Protein AF-A0A183G377-F1 (afdb_monomer)

pLDDT: mean 87.53, std 16.72, range [32.22, 97.88]

Sequence (102 aa):
RYDLGLEIDAQNYANQCPTNENGSPVSSRPTQGENVKIIYSNSIPFYYAVDSAVQSWWDQIAINGINAEMLFTDFLQTKPLAPIKFTQMAALLQGIMHMDAS

InterPro domains:
  IPR014044 CAP domain [PF00188] (2-89)
  IPR035940 CAP superfamily [G3DSA:3.40.33.10] (1-91)
  IPR035940 CAP superfamily [SSF55797] (2-89)

Structure (mmCIF, N/CA/C/O backbone):
data_AF-A0A183G377-F1
#
_entry.id   AF-A0A183G377-F1
#
loop_
_atom_site.group_PDB
_atom_site.id
_atom_site.type_symbol
_atom_site.label_atom_id
_atom_site.label_alt_id
_atom_site.label_comp_id
_atom_site.label_asym_id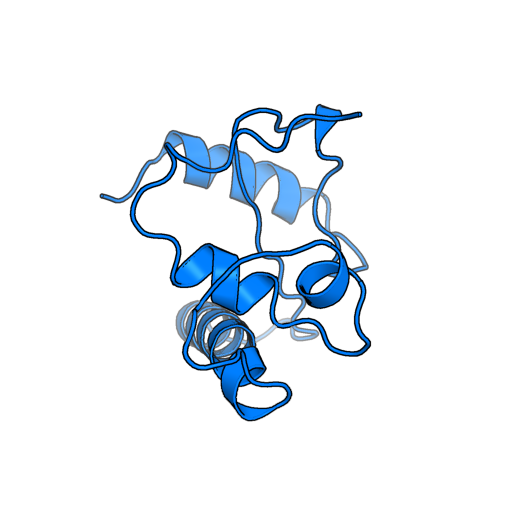
_atom_site.label_entity_id
_atom_site.label_seq_id
_atom_site.pdbx_PDB_ins_code
_atom_site.Cartn_x
_atom_site.Cartn_y
_atom_site.Cartn_z
_atom_site.occupancy
_atom_site.B_iso_or_equiv
_atom_site.auth_seq_id
_atom_site.auth_comp_id
_atom_site.auth_asym_id
_atom_site.auth_atom_id
_atom_site.pdbx_PDB_model_num
ATOM 1 N N . ARG A 1 1 ? -13.740 10.540 -8.803 1.00 87.69 1 ARG A N 1
ATOM 2 C CA . ARG A 1 1 ? -13.095 11.227 -9.951 1.00 87.69 1 ARG A CA 1
ATOM 3 C C . ARG A 1 1 ? -11.600 10.973 -9.841 1.00 87.69 1 ARG A C 1
ATOM 5 O O . ARG A 1 1 ? -11.130 10.887 -8.718 1.00 87.69 1 ARG A O 1
ATOM 12 N N . TYR A 1 2 ? -10.896 10.826 -10.959 1.00 91.38 2 TYR A N 1
ATOM 13 C CA . TYR A 1 2 ? -9.437 10.735 -10.946 1.00 91.38 2 TYR A CA 1
ATOM 14 C C . TYR A 1 2 ? -8.806 12.104 -10.637 1.00 91.38 2 TYR A C 1
ATOM 16 O O . TYR A 1 2 ? -9.278 13.114 -11.168 1.00 91.38 2 TYR A O 1
ATOM 24 N N . ASP A 1 3 ? -7.783 12.131 -9.785 1.00 95.25 3 ASP A N 1
ATOM 25 C CA . ASP A 1 3 ? -7.102 13.346 -9.331 1.00 95.25 3 ASP A CA 1
ATOM 26 C C . ASP A 1 3 ? -5.614 13.284 -9.704 1.00 95.25 3 ASP A C 1
ATOM 28 O O . ASP A 1 3 ? -4.899 12.380 -9.275 1.00 95.25 3 ASP A O 1
ATOM 32 N N . LEU A 1 4 ? -5.159 14.243 -10.517 1.00 96.81 4 LEU A N 1
ATOM 33 C CA . LEU A 1 4 ? -3.775 14.304 -11.002 1.00 96.81 4 LEU A CA 1
ATOM 34 C C . LEU A 1 4 ? -2.775 14.674 -9.897 1.00 96.81 4 LEU A C 1
ATOM 36 O O . LEU A 1 4 ? -1.607 14.314 -9.992 1.00 96.81 4 LEU A O 1
ATOM 40 N N . GLY A 1 5 ? -3.209 15.391 -8.856 1.00 96.38 5 GLY A N 1
ATOM 41 C CA . GLY A 1 5 ? -2.366 15.680 -7.698 1.00 96.38 5 GLY A CA 1
ATOM 42 C C . GLY A 1 5 ? -2.041 14.400 -6.933 1.00 96.38 5 GLY A C 1
ATOM 43 O O . GLY A 1 5 ? -0.873 14.122 -6.678 1.00 96.38 5 GLY A O 1
ATOM 44 N N . LEU A 1 6 ? -3.058 13.565 -6.681 1.00 95.31 6 LEU A N 1
ATOM 45 C CA . LEU A 1 6 ? -2.862 12.248 -6.059 1.00 95.31 6 LEU A CA 1
ATOM 46 C C . LEU A 1 6 ? -2.006 11.312 -6.927 1.00 95.31 6 LEU A C 1
ATOM 48 O O . LEU A 1 6 ? -1.230 10.526 -6.388 1.00 95.31 6 LEU A O 1
ATOM 52 N N . GLU A 1 7 ? -2.118 11.392 -8.258 1.00 96.12 7 GLU A N 1
ATOM 53 C CA . GLU A 1 7 ? -1.237 10.652 -9.175 1.00 96.12 7 GLU A CA 1
ATOM 54 C C . GLU A 1 7 ? 0.228 11.068 -9.006 1.00 96.12 7 GLU A C 1
ATOM 56 O O . GLU A 1 7 ? 1.098 10.208 -8.868 1.00 96.12 7 GLU A O 1
ATOM 61 N N . ILE A 1 8 ? 0.502 12.376 -8.991 1.00 97.62 8 ILE A N 1
ATOM 62 C CA . ILE A 1 8 ? 1.858 12.908 -8.821 1.00 97.62 8 ILE A CA 1
ATOM 63 C C . ILE A 1 8 ? 2.446 12.456 -7.482 1.00 97.62 8 ILE A C 1
ATOM 65 O O . ILE A 1 8 ? 3.583 11.983 -7.448 1.00 97.62 8 ILE A O 1
ATOM 69 N N . ASP A 1 9 ? 1.681 12.547 -6.395 1.00 95.94 9 ASP A N 1
ATOM 70 C CA . ASP A 1 9 ? 2.131 12.120 -5.067 1.00 95.94 9 ASP A CA 1
ATOM 71 C C . ASP A 1 9 ? 2.429 10.610 -5.032 1.00 95.94 9 ASP A C 1
ATOM 73 O O . 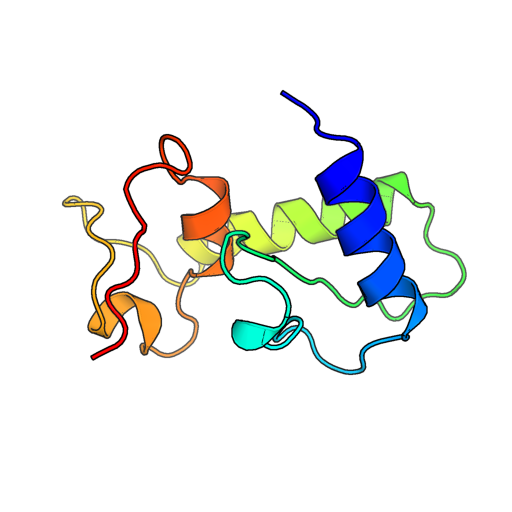ASP A 1 9 ? 3.496 10.194 -4.566 1.00 95.94 9 ASP A O 1
ATOM 77 N N . ALA A 1 10 ? 1.551 9.788 -5.618 1.00 95.88 10 ALA A N 1
ATOM 78 C CA . ALA A 1 10 ? 1.758 8.345 -5.730 1.00 95.88 10 ALA A CA 1
ATOM 79 C C . ALA A 1 10 ? 2.998 7.996 -6.572 1.00 95.88 10 ALA A C 1
ATOM 81 O O . ALA A 1 10 ? 3.793 7.137 -6.182 1.00 95.88 10 ALA A O 1
ATOM 82 N N . GLN A 1 11 ? 3.211 8.682 -7.701 1.00 97.44 11 GLN A N 1
ATOM 83 C CA . GLN A 1 11 ? 4.391 8.486 -8.544 1.00 97.44 11 GLN A CA 1
ATOM 84 C C . GLN A 1 11 ? 5.676 8.928 -7.828 1.00 97.44 11 GLN A C 1
ATOM 86 O O . GLN A 1 11 ? 6.698 8.248 -7.929 1.00 97.44 11 GLN A O 1
ATOM 91 N N . ASN A 1 12 ? 5.635 10.025 -7.065 1.00 97.12 12 ASN A N 1
ATOM 92 C CA . ASN A 1 12 ? 6.766 10.500 -6.265 1.00 97.12 12 ASN A CA 1
ATOM 93 C C . ASN A 1 12 ? 7.181 9.486 -5.193 1.00 97.12 12 ASN A C 1
ATOM 95 O O . ASN A 1 12 ? 8.377 9.290 -4.970 1.00 97.12 12 ASN A O 1
ATOM 99 N N . TYR A 1 13 ? 6.221 8.820 -4.546 1.00 96.56 13 TYR A N 1
ATOM 100 C CA . TYR A 1 13 ? 6.522 7.723 -3.629 1.00 96.56 13 TYR A CA 1
ATOM 101 C C . TYR A 1 13 ? 7.062 6.492 -4.373 1.00 96.56 13 TYR A C 1
ATOM 103 O O . TYR A 1 13 ? 8.095 5.946 -3.987 1.00 96.56 13 TYR A O 1
ATOM 111 N N . ALA A 1 14 ? 6.435 6.091 -5.485 1.00 95.81 14 ALA A N 1
ATOM 112 C CA . ALA A 1 14 ? 6.872 4.939 -6.278 1.00 95.81 14 ALA A CA 1
ATOM 113 C C . ALA A 1 14 ? 8.312 5.088 -6.809 1.00 95.81 14 ALA A C 1
ATOM 115 O O . ALA A 1 14 ? 9.077 4.124 -6.791 1.00 95.81 14 ALA A O 1
ATOM 116 N N . ASN A 1 15 ? 8.714 6.303 -7.201 1.00 97.25 15 ASN A N 1
ATOM 117 C CA . ASN A 1 15 ? 10.070 6.625 -7.662 1.00 97.25 15 ASN A CA 1
ATOM 118 C C . ASN A 1 15 ? 11.160 6.406 -6.600 1.00 97.25 15 ASN A C 1
ATOM 120 O O . ASN A 1 15 ? 12.332 6.285 -6.948 1.00 97.25 15 ASN A O 1
ATOM 124 N N . GLN A 1 16 ? 10.799 6.347 -5.314 1.00 96.56 16 GLN A N 1
ATOM 125 C CA . GLN A 1 16 ? 11.740 6.039 -4.231 1.00 96.56 16 GLN A CA 1
ATOM 126 C C . GLN A 1 16 ? 12.056 4.540 -4.140 1.00 96.56 16 GLN A C 1
ATOM 128 O O . GLN A 1 16 ? 12.914 4.153 -3.349 1.00 96.56 16 GLN A O 1
ATOM 133 N N . CYS A 1 17 ? 11.387 3.702 -4.942 1.00 94.50 17 CYS A N 1
ATOM 134 C CA . CYS A 1 17 ? 11.541 2.250 -4.954 1.00 94.50 17 CYS A CA 1
ATOM 135 C C . CYS A 1 17 ? 11.366 1.636 -3.550 1.00 94.50 17 CYS A C 1
ATOM 137 O O . CYS A 1 17 ? 12.307 1.037 -3.018 1.00 94.50 17 CYS A O 1
ATOM 139 N N . PRO A 1 18 ? 10.181 1.786 -2.921 1.00 95.19 18 PRO A N 1
ATOM 140 C CA . PRO A 1 18 ? 9.938 1.250 -1.587 1.00 95.19 18 PRO A CA 1
ATOM 141 C C . PRO A 1 18 ? 10.145 -0.268 -1.559 1.00 95.19 18 PRO A C 1
ATOM 143 O O . PRO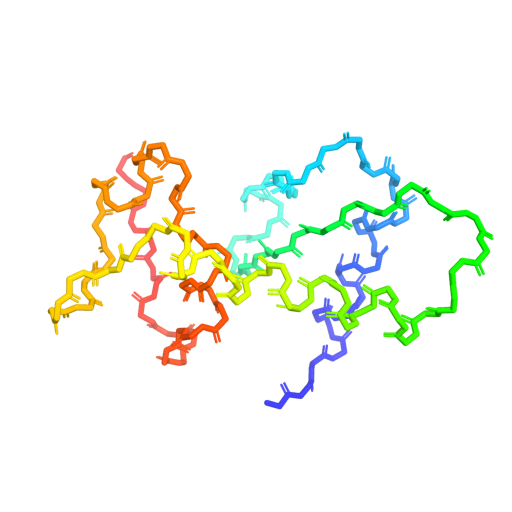 A 1 18 ? 9.836 -0.982 -2.512 1.00 95.19 18 PRO A O 1
ATOM 146 N N . THR A 1 19 ? 10.655 -0.773 -0.438 1.00 95.06 19 THR A N 1
ATOM 147 C CA . THR A 1 19 ? 10.970 -2.200 -0.250 1.00 95.06 19 THR A CA 1
ATOM 148 C C . THR A 1 19 ? 9.918 -2.952 0.564 1.00 95.06 19 THR A C 1
ATOM 150 O O . THR A 1 19 ? 10.046 -4.156 0.776 1.00 95.06 19 THR A O 1
ATOM 153 N N . ASN A 1 20 ? 8.873 -2.260 1.021 1.00 94.38 20 ASN A N 1
ATOM 154 C CA . ASN A 1 20 ? 7.732 -2.834 1.725 1.00 94.38 20 ASN A CA 1
ATOM 155 C C . ASN A 1 20 ? 6.426 -2.146 1.298 1.00 94.38 20 ASN A C 1
ATOM 157 O O . ASN A 1 20 ? 6.437 -1.057 0.729 1.00 94.38 20 ASN A O 1
ATOM 161 N N . GLU A 1 21 ? 5.295 -2.784 1.588 1.00 95.50 21 GLU A N 1
ATOM 162 C CA . GLU A 1 21 ? 3.972 -2.291 1.195 1.00 95.50 21 GLU A CA 1
ATOM 163 C C . GLU A 1 21 ? 3.246 -1.489 2.295 1.00 95.50 21 GLU A C 1
ATOM 165 O O . GLU A 1 21 ? 2.013 -1.411 2.265 1.00 95.50 21 GLU A O 1
ATOM 170 N N . ASN A 1 22 ? 3.970 -0.925 3.271 1.00 91.50 22 ASN A N 1
ATOM 171 C CA . ASN A 1 22 ? 3.364 -0.184 4.389 1.00 91.50 22 ASN A CA 1
ATOM 172 C C . ASN A 1 22 ? 2.964 1.253 4.022 1.00 91.50 22 ASN A C 1
ATOM 174 O O . ASN A 1 22 ? 2.252 1.896 4.792 1.00 91.50 22 ASN A O 1
ATOM 178 N N . GLY A 1 23 ? 3.413 1.755 2.870 1.00 92.00 23 GLY A N 1
ATOM 179 C CA . GLY A 1 23 ? 3.188 3.141 2.478 1.00 92.00 23 GLY A CA 1
ATOM 180 C C . GLY A 1 23 ? 4.227 4.119 3.015 1.00 92.00 23 GLY A C 1
ATOM 181 O O . GLY A 1 23 ? 5.133 3.776 3.780 1.00 92.00 23 GLY A O 1
ATOM 182 N N . SER A 1 24 ? 4.110 5.358 2.560 1.00 94.56 24 SER A N 1
ATOM 183 C CA . SER A 1 24 ? 4.785 6.525 3.103 1.00 94.56 24 SER A CA 1
ATOM 184 C C . SER A 1 24 ? 4.272 6.847 4.517 1.00 94.56 24 SER A C 1
ATOM 186 O O . SER A 1 24 ? 3.137 6.490 4.864 1.00 94.56 24 SER A O 1
ATOM 188 N N . PRO A 1 25 ? 5.085 7.514 5.363 1.00 93.25 25 PRO A N 1
ATOM 189 C CA . PRO A 1 25 ? 4.643 7.977 6.676 1.00 93.25 25 PRO A CA 1
ATOM 190 C C . PRO A 1 25 ? 3.391 8.859 6.582 1.00 93.25 25 PRO A C 1
ATOM 192 O O . PRO A 1 25 ? 3.315 9.748 5.740 1.00 93.25 25 PRO A O 1
ATOM 195 N N . VAL A 1 26 ? 2.427 8.691 7.491 1.00 90.81 26 VAL A N 1
ATOM 196 C CA . VAL A 1 26 ? 1.199 9.520 7.504 1.00 90.81 26 VAL A CA 1
ATOM 197 C C . VAL A 1 26 ? 1.524 11.016 7.608 1.00 90.81 26 VAL A C 1
ATOM 199 O O . VAL A 1 26 ? 0.860 11.841 6.987 1.00 90.81 26 VAL A O 1
ATOM 202 N N . SER A 1 27 ? 2.601 11.375 8.314 1.00 93.19 27 SER A N 1
ATOM 203 C CA . SER A 1 27 ? 3.068 12.759 8.436 1.00 93.19 27 SER A CA 1
ATOM 204 C C . SER A 1 27 ? 3.486 13.404 7.109 1.00 93.19 27 SER A C 1
ATOM 206 O O . SER A 1 27 ? 3.450 14.628 7.015 1.00 93.19 27 SER A O 1
ATOM 208 N N . SER A 1 28 ? 3.849 12.626 6.079 1.00 91.88 28 SER A N 1
ATOM 209 C CA . SER A 1 28 ? 4.127 13.156 4.736 1.00 91.88 28 SER A CA 1
ATOM 210 C C . SER A 1 28 ? 2.886 13.261 3.848 1.00 91.88 28 SER A C 1
ATOM 212 O O . SER A 1 28 ? 2.977 13.821 2.762 1.00 91.88 28 SER A O 1
ATOM 214 N N . ARG A 1 29 ? 1.735 12.738 4.291 1.00 9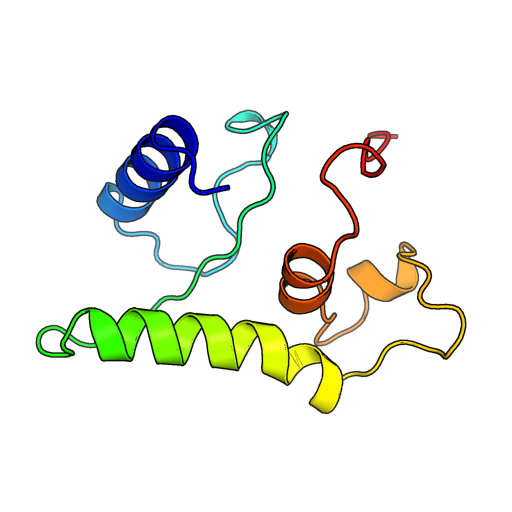1.00 29 ARG A N 1
ATOM 215 C CA . ARG A 1 29 ? 0.473 12.713 3.533 1.00 91.00 29 ARG A CA 1
ATOM 216 C C . ARG A 1 29 ? -0.761 12.846 4.446 1.00 91.00 29 ARG A C 1
ATOM 218 O O . ARG A 1 29 ? -1.635 11.980 4.446 1.00 91.00 29 ARG A O 1
ATOM 225 N N . PRO A 1 30 ? -0.869 13.934 5.230 1.00 88.75 30 PRO A N 1
ATOM 226 C CA . PRO A 1 30 ? -1.846 14.049 6.320 1.00 88.75 30 PRO A CA 1
ATOM 227 C C . PRO A 1 30 ? -3.315 14.015 5.872 1.00 88.75 30 PRO A C 1
ATOM 229 O O . PRO A 1 30 ? -4.203 13.815 6.693 1.00 88.75 30 PRO A O 1
ATOM 232 N N . THR A 1 31 ? -3.587 14.221 4.583 1.00 87.62 31 THR A N 1
ATOM 233 C CA . THR A 1 31 ? -4.939 14.272 4.012 1.00 87.62 31 THR A CA 1
ATOM 234 C C . THR A 1 31 ? -5.229 13.124 3.043 1.00 87.62 31 THR A C 1
ATOM 236 O O . THR A 1 31 ? -6.271 13.134 2.390 1.00 87.62 31 THR A O 1
ATOM 239 N N . GLN A 1 32 ? -4.325 12.144 2.918 1.00 90.19 32 GLN A N 1
ATOM 240 C CA . GLN A 1 32 ? -4.408 11.106 1.890 1.00 90.19 32 GLN A CA 1
ATOM 241 C C . GLN A 1 32 ? -4.239 9.697 2.475 1.00 90.19 32 GLN A C 1
ATOM 243 O O . GLN A 1 32 ? -3.265 9.377 3.166 1.00 90.19 32 GLN A O 1
ATOM 248 N N . GLY A 1 33 ? -5.183 8.821 2.130 1.00 92.12 33 GLY A N 1
ATOM 249 C CA . GLY A 1 33 ? -5.002 7.375 2.250 1.00 92.12 33 GLY A CA 1
ATOM 250 C C . GLY A 1 33 ? -4.055 6.852 1.170 1.00 92.12 33 GLY A C 1
ATOM 251 O O . GLY A 1 33 ? -3.884 7.483 0.129 1.00 92.12 33 GLY A O 1
ATOM 252 N N . GLU A 1 34 ? -3.450 5.690 1.398 1.00 94.62 34 GLU A N 1
ATOM 253 C CA . GLU A 1 34 ? -2.478 5.114 0.469 1.00 94.62 34 GLU A CA 1
ATOM 254 C C . GLU A 1 34 ? -2.520 3.587 0.535 1.00 94.62 34 GLU A C 1
ATOM 256 O O . GLU A 1 34 ? -2.434 2.997 1.612 1.00 94.62 34 GLU A O 1
ATOM 261 N N . ASN A 1 35 ? -2.623 2.953 -0.632 1.00 96.56 35 ASN A N 1
ATOM 262 C CA . ASN A 1 35 ? -2.440 1.519 -0.795 1.00 96.56 35 ASN A CA 1
ATOM 263 C C . ASN A 1 35 ? -1.212 1.284 -1.678 1.00 96.56 35 ASN A C 1
ATOM 265 O O . ASN A 1 35 ? -1.123 1.821 -2.779 1.00 96.56 35 ASN A O 1
ATOM 269 N N . VAL A 1 36 ? -0.287 0.443 -1.216 1.00 96.94 36 VAL A N 1
ATOM 270 C CA . VAL A 1 36 ? 0.928 0.082 -1.963 1.00 96.94 36 VAL A CA 1
ATOM 271 C C . VAL A 1 36 ? 0.875 -1.384 -2.365 1.00 96.94 36 VAL A C 1
ATOM 273 O O . VAL A 1 36 ? 0.421 -2.229 -1.591 1.00 96.94 36 VAL A O 1
ATOM 276 N N . LYS A 1 37 ? 1.359 -1.698 -3.565 1.00 96.62 37 LYS A N 1
ATOM 277 C CA . LYS A 1 37 ? 1.649 -3.063 -4.003 1.00 96.62 37 LYS A CA 1
ATOM 278 C C . LYS A 1 37 ? 3.057 -3.101 -4.579 1.00 96.62 37 LYS A C 1
ATOM 280 O O . LYS A 1 37 ? 3.378 -2.287 -5.438 1.00 96.62 37 LYS A O 1
ATOM 285 N N . ILE A 1 38 ? 3.868 -4.060 -4.139 1.00 96.19 38 ILE A N 1
ATOM 286 C CA . ILE A 1 38 ? 5.161 -4.353 -4.759 1.00 96.19 38 ILE A CA 1
ATOM 287 C C . ILE A 1 38 ? 5.009 -5.633 -5.576 1.00 96.19 38 ILE A C 1
ATOM 289 O O . ILE A 1 38 ? 4.562 -6.667 -5.075 1.00 96.19 38 ILE A O 1
ATOM 293 N N . ILE A 1 39 ? 5.383 -5.553 -6.850 1.00 94.75 39 ILE A N 1
ATOM 294 C CA . ILE A 1 39 ? 5.423 -6.690 -7.766 1.00 94.75 39 ILE A CA 1
ATOM 295 C C . ILE A 1 39 ? 6.874 -6.866 -8.194 1.00 94.75 39 ILE A C 1
ATOM 297 O O . ILE A 1 39 ? 7.451 -5.994 -8.839 1.00 94.75 39 ILE A O 1
ATOM 301 N N . TYR A 1 40 ? 7.468 -8.002 -7.838 1.00 92.19 40 TYR A N 1
ATOM 302 C CA . TYR A 1 40 ? 8.844 -8.328 -8.201 1.00 92.19 40 TYR A CA 1
ATOM 303 C C . TYR A 1 40 ? 8.908 -8.820 -9.650 1.00 92.19 40 TYR A C 1
ATOM 305 O O . TYR A 1 40 ? 8.984 -10.017 -9.919 1.00 92.19 40 TYR A O 1
ATOM 313 N N . SER A 1 41 ? 8.827 -7.885 -10.594 1.00 91.25 41 SER A N 1
ATOM 314 C CA . SER A 1 41 ? 8.960 -8.148 -12.025 1.00 91.25 41 SER A CA 1
ATOM 315 C C . SER A 1 41 ? 9.457 -6.909 -12.759 1.00 91.25 41 SER A C 1
ATOM 317 O O . SER A 1 41 ? 8.973 -5.808 -12.519 1.00 91.25 41 SER A O 1
ATOM 319 N N . ASN A 1 42 ? 10.370 -7.110 -13.708 1.00 88.62 42 ASN A N 1
ATOM 320 C CA . ASN A 1 42 ? 10.875 -6.051 -14.588 1.00 88.62 42 ASN A CA 1
ATOM 321 C C . ASN A 1 42 ? 10.211 -6.066 -15.976 1.00 88.62 42 ASN A C 1
ATOM 323 O O . ASN A 1 42 ? 10.606 -5.301 -16.851 1.00 88.62 42 ASN A O 1
ATOM 327 N N . SER A 1 43 ? 9.252 -6.965 -16.214 1.00 94.81 43 SER A N 1
ATOM 328 C CA . SER A 1 43 ? 8.656 -7.196 -17.539 1.00 94.81 43 SER A CA 1
ATOM 329 C C . SER A 1 43 ? 7.130 -7.255 -17.537 1.00 94.81 43 SER A C 1
ATOM 331 O O . SER A 1 43 ? 6.527 -7.474 -18.587 1.00 94.81 43 SER A O 1
ATOM 333 N N . ILE A 1 44 ? 6.488 -7.068 -16.380 1.00 94.94 44 ILE A N 1
ATOM 334 C CA . ILE A 1 44 ? 5.030 -7.049 -16.296 1.00 94.94 44 ILE A CA 1
ATOM 335 C C . ILE A 1 44 ? 4.474 -5.803 -17.011 1.00 94.94 44 ILE A C 1
ATOM 337 O O . ILE A 1 44 ? 4.900 -4.686 -16.715 1.00 94.94 44 ILE A O 1
ATOM 341 N N . PRO A 1 45 ? 3.515 -5.951 -17.943 1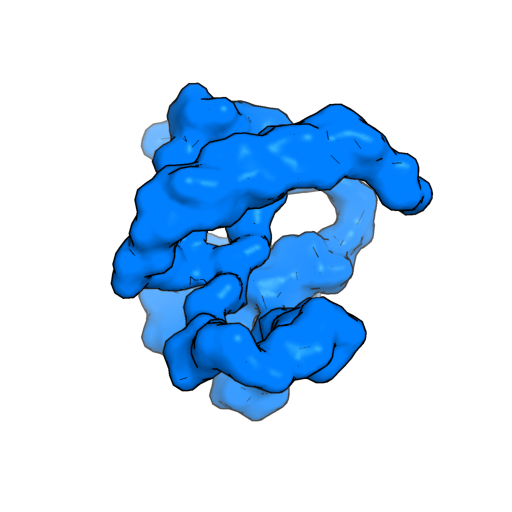.00 96.38 45 PRO A N 1
ATOM 342 C CA . PRO A 1 45 ? 2.820 -4.800 -18.508 1.00 96.38 45 PRO A CA 1
ATOM 343 C C . PRO A 1 45 ? 2.067 -4.025 -17.421 1.00 96.38 45 PRO A C 1
ATOM 345 O O . PRO A 1 45 ? 1.424 -4.630 -16.562 1.00 96.38 45 PRO A O 1
ATOM 348 N N . PHE A 1 46 ? 2.083 -2.691 -17.490 1.00 93.25 46 PHE A N 1
ATOM 349 C CA . PHE A 1 46 ? 1.508 -1.831 -16.447 1.00 93.25 46 PHE A CA 1
ATOM 350 C C . PHE A 1 46 ? 0.045 -2.144 -16.122 1.00 93.25 46 PHE A C 1
ATOM 352 O O . PHE A 1 46 ? -0.330 -2.150 -14.955 1.00 93.25 46 PHE A O 1
ATOM 359 N N . TYR A 1 47 ? -0.765 -2.475 -17.132 1.00 96.12 47 TYR A N 1
ATOM 360 C CA . TYR A 1 47 ? -2.161 -2.864 -16.924 1.00 96.12 47 TYR A CA 1
ATOM 361 C C . TYR A 1 47 ? -2.299 -4.069 -15.981 1.00 96.12 47 TYR A C 1
ATOM 363 O O . TYR A 1 47 ? -3.067 -4.010 -15.028 1.00 96.12 47 TYR A O 1
ATOM 371 N N . TYR A 1 48 ? -1.506 -5.126 -16.188 1.00 97.25 48 TYR A N 1
ATOM 372 C CA . TYR A 1 48 ? -1.538 -6.308 -15.321 1.00 97.25 48 TYR A CA 1
ATOM 373 C C . TYR A 1 48 ? -0.989 -6.021 -13.922 1.00 97.25 48 TYR A C 1
ATOM 375 O O . TYR A 1 48 ? -1.442 -6.625 -12.953 1.00 97.25 48 TYR A O 1
ATOM 383 N N . ALA A 1 49 ? -0.035 -5.095 -13.794 1.00 96.25 49 ALA A N 1
ATOM 384 C CA . ALA A 1 49 ? 0.455 -4.667 -12.488 1.00 96.25 49 ALA A CA 1
ATOM 385 C C . ALA A 1 49 ? -0.638 -3.946 -11.682 1.00 96.25 49 ALA A C 1
ATOM 387 O O . ALA A 1 49 ? -0.833 -4.245 -10.504 1.00 96.25 49 ALA A O 1
ATOM 388 N N . VAL A 1 50 ? -1.381 -3.042 -12.328 1.00 96.00 50 VAL A N 1
ATOM 389 C CA . VAL A 1 50 ? -2.509 -2.328 -11.710 1.00 96.00 50 VAL A CA 1
ATOM 390 C C . VAL A 1 50 ? -3.639 -3.293 -11.357 1.00 96.00 50 VAL A C 1
ATOM 392 O O . VAL A 1 50 ? -4.127 -3.257 -10.230 1.00 96.00 50 VAL A O 1
ATOM 395 N N . ASP A 1 51 ? -4.018 -4.181 -12.277 1.00 97.50 51 ASP A N 1
ATOM 396 C CA . ASP A 1 51 ? -5.064 -5.185 -12.054 1.00 97.50 51 ASP A CA 1
ATOM 397 C C . ASP A 1 51 ? -4.722 -6.100 -10.867 1.00 97.50 51 ASP A C 1
ATOM 399 O O . ASP A 1 51 ? -5.504 -6.233 -9.925 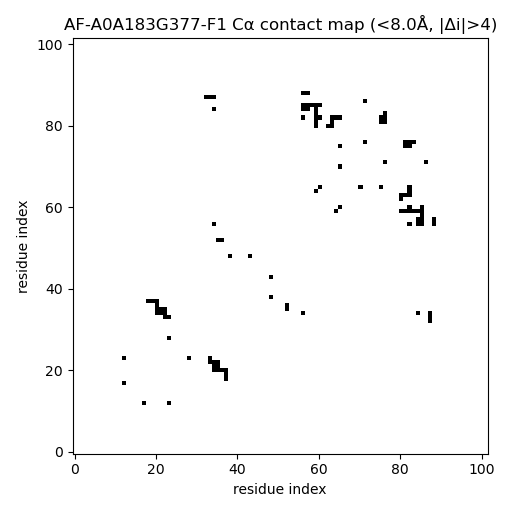1.00 97.50 51 ASP A O 1
ATOM 403 N N . SER A 1 52 ? -3.491 -6.621 -10.827 1.00 96.94 52 SER A N 1
ATOM 404 C CA . SER A 1 52 ? -3.004 -7.447 -9.718 1.00 96.94 52 SER A CA 1
ATOM 405 C C . SER A 1 52 ? -3.002 -6.701 -8.379 1.00 96.94 52 SER A C 1
ATOM 407 O O . SER A 1 52 ? -3.382 -7.271 -7.352 1.00 96.94 52 SER A O 1
ATOM 409 N N . ALA A 1 53 ? -2.606 -5.424 -8.369 1.00 97.25 53 ALA A N 1
ATOM 410 C CA . ALA A 1 53 ? -2.627 -4.600 -7.166 1.00 97.25 53 ALA A CA 1
ATOM 411 C C . ALA A 1 53 ? -4.058 -4.421 -6.644 1.00 97.25 53 ALA A C 1
ATOM 413 O O . ALA A 1 53 ? -4.332 -4.752 -5.488 1.00 97.25 53 ALA A O 1
ATOM 414 N N . VAL A 1 54 ? -4.974 -3.978 -7.509 1.00 97.50 54 VAL A N 1
ATOM 415 C CA . VAL A 1 54 ? -6.384 -3.751 -7.171 1.00 97.50 54 VAL A CA 1
ATOM 416 C C . VAL A 1 54 ? -7.045 -5.035 -6.678 1.00 97.50 54 VAL A C 1
ATOM 418 O O . VAL A 1 54 ? -7.671 -5.014 -5.617 1.00 97.50 54 VAL A O 1
ATOM 421 N N . GLN A 1 55 ? -6.858 -6.154 -7.384 1.00 97.88 55 GLN A N 1
ATOM 422 C CA . GLN A 1 55 ? -7.400 -7.451 -6.980 1.00 97.88 55 GLN A CA 1
ATOM 423 C C . GLN A 1 55 ? -6.894 -7.846 -5.588 1.00 97.88 55 GLN A C 1
ATOM 425 O O . GLN A 1 55 ? -7.691 -8.172 -4.714 1.00 97.88 55 GLN A O 1
ATOM 430 N N . SER A 1 56 ? -5.588 -7.711 -5.332 1.00 97.31 56 SER A N 1
ATOM 431 C CA . SER A 1 56 ? -5.009 -8.070 -4.031 1.00 97.31 56 SER A CA 1
ATOM 432 C C . SER A 1 56 ? -5.550 -7.238 -2.864 1.00 97.31 56 SER A C 1
ATOM 434 O O . SER A 1 56 ? -5.621 -7.724 -1.735 1.00 97.31 56 SER A O 1
ATOM 436 N N . TRP A 1 57 ? -5.924 -5.979 -3.112 1.00 97.19 57 TRP A N 1
ATOM 437 C CA . TRP A 1 57 ? -6.516 -5.122 -2.089 1.00 97.19 57 TRP A CA 1
ATOM 438 C C . TRP A 1 57 ? -7.963 -5.513 -1.820 1.00 97.19 57 TRP A C 1
ATOM 440 O O . TRP A 1 57 ? -8.351 -5.580 -0.657 1.00 97.19 57 TRP A O 1
ATOM 450 N N . TRP A 1 58 ? -8.738 -5.822 -2.864 1.00 96.44 58 TRP A N 1
ATOM 451 C CA . TRP A 1 58 ? -10.110 -6.305 -2.714 1.00 96.44 58 TRP A CA 1
ATOM 452 C C . TRP A 1 58 ? -10.178 -7.682 -2.050 1.00 96.44 58 TRP A C 1
ATOM 454 O O . TRP A 1 58 ? -11.007 -7.873 -1.164 1.00 96.44 58 TRP A O 1
ATOM 464 N N . ASP A 1 59 ? -9.275 -8.606 -2.385 1.00 96.88 59 ASP A N 1
ATOM 465 C CA . ASP A 1 59 ? -9.254 -9.977 -1.853 1.00 96.88 59 ASP A CA 1
ATOM 466 C C . ASP A 1 59 ? -9.095 -10.051 -0.329 1.00 96.88 59 ASP A C 1
ATOM 468 O O . ASP A 1 59 ? -9.462 -11.056 0.286 1.00 96.88 59 ASP A O 1
ATOM 472 N N . GLN A 1 60 ? -8.608 -8.987 0.320 1.00 95.62 60 GLN A N 1
ATOM 473 C CA . GLN A 1 60 ? -8.474 -8.963 1.776 1.00 95.62 60 GLN A CA 1
ATOM 474 C C . GLN A 1 60 ? -9.800 -9.232 2.500 1.00 95.62 60 GLN A C 1
ATOM 476 O O . GLN A 1 60 ? -9.786 -9.867 3.553 1.00 95.62 60 GLN A O 1
ATOM 481 N N . ILE A 1 61 ? -10.941 -8.808 1.938 1.00 93.25 61 ILE A N 1
ATOM 482 C CA . ILE A 1 61 ? -12.253 -9.075 2.548 1.00 93.25 61 ILE A CA 1
ATOM 483 C C . ILE A 1 61 ? -12.606 -10.563 2.539 1.00 93.25 61 ILE A C 1
ATOM 485 O O . ILE A 1 61 ? -13.226 -11.053 3.478 1.00 93.25 61 ILE A O 1
ATOM 489 N N . ALA A 1 62 ? -12.193 -11.290 1.500 1.00 94.19 62 ALA A N 1
ATOM 490 C CA . ALA A 1 62 ? -12.427 -12.723 1.394 1.00 94.19 62 ALA A CA 1
ATOM 491 C C 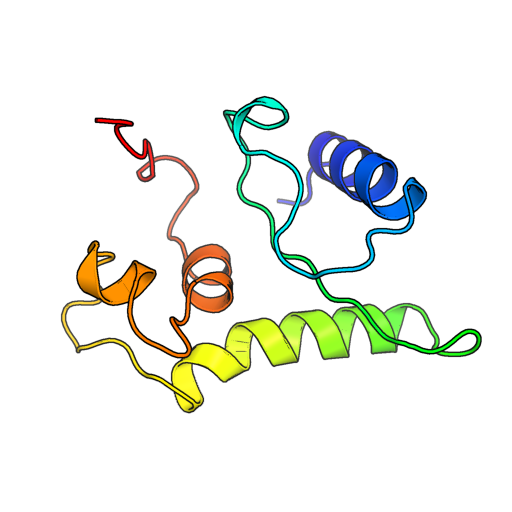. ALA A 1 62 ? -11.497 -13.509 2.330 1.00 94.19 62 ALA A C 1
ATOM 493 O O . ALA A 1 62 ? -11.885 -14.551 2.852 1.00 94.19 62 ALA A O 1
ATOM 494 N N . ILE A 1 63 ? -10.286 -12.994 2.570 1.00 93.94 63 ILE A N 1
ATOM 495 C CA . ILE A 1 63 ? -9.300 -13.601 3.474 1.00 93.94 63 ILE A CA 1
ATOM 496 C C . ILE A 1 63 ? -9.690 -13.389 4.939 1.00 93.94 63 ILE A C 1
ATOM 498 O O . ILE A 1 63 ? -9.637 -14.322 5.738 1.00 93.94 63 ILE A O 1
ATOM 502 N N . ASN A 1 64 ? -10.056 -12.161 5.311 1.00 92.44 64 ASN A N 1
ATOM 503 C CA . ASN A 1 64 ? -10.396 -11.815 6.683 1.00 92.44 64 ASN A CA 1
ATOM 504 C C . ASN A 1 64 ? -11.518 -10.773 6.718 1.00 92.44 64 ASN A C 1
ATOM 506 O O . ASN A 1 64 ? -11.278 -9.564 6.781 1.00 92.44 64 ASN A O 1
ATOM 510 N N . GLY A 1 65 ? -12.748 -11.285 6.702 1.00 87.06 65 GLY A N 1
ATOM 511 C CA . GLY A 1 65 ? -13.985 -10.520 6.576 1.00 87.06 65 GLY A CA 1
ATOM 512 C C . GLY A 1 65 ? -14.193 -9.397 7.595 1.00 87.06 65 GLY A C 1
ATOM 513 O O . GLY A 1 65 ? -13.495 -9.264 8.606 1.00 87.06 65 GLY A O 1
ATOM 514 N N . ILE A 1 66 ? -15.211 -8.589 7.322 1.00 87.94 66 ILE A N 1
ATOM 515 C CA . ILE A 1 66 ? -15.757 -7.572 8.224 1.00 87.94 66 ILE A CA 1
ATOM 516 C C . ILE A 1 66 ? -17.139 -8.063 8.664 1.00 87.94 66 ILE A C 1
ATOM 518 O O . ILE A 1 66 ? -17.809 -8.786 7.924 1.00 87.94 66 ILE A O 1
ATOM 522 N N . ASN A 1 67 ? -17.550 -7.734 9.888 1.00 86.06 67 ASN A N 1
ATOM 523 C CA . ASN A 1 67 ? -18.889 -8.079 10.355 1.00 86.06 67 ASN A CA 1
ATOM 524 C C . ASN A 1 67 ? -19.963 -7.298 9.567 1.00 86.06 67 ASN A C 1
ATOM 526 O O . ASN A 1 67 ? -19.673 -6.343 8.849 1.00 86.06 67 ASN A O 1
ATOM 530 N N . ALA A 1 68 ? -21.227 -7.686 9.732 1.00 86.81 68 ALA A N 1
ATOM 531 C CA . ALA A 1 68 ? -22.341 -7.052 9.024 1.00 86.81 68 ALA A CA 1
ATOM 532 C C . ALA A 1 68 ? -22.564 -5.570 9.395 1.00 86.81 68 ALA A C 1
ATOM 534 O O . ALA A 1 68 ? -23.284 -4.873 8.687 1.00 86.81 68 ALA A O 1
ATOM 535 N N . GLU A 1 69 ? -21.958 -5.083 10.482 1.00 86.31 69 GLU A N 1
ATOM 536 C CA . GLU A 1 69 ? -22.042 -3.678 10.901 1.00 86.31 69 GLU A CA 1
ATOM 537 C C . GLU A 1 69 ? -21.132 -2.770 10.064 1.00 86.31 69 GLU A C 1
ATOM 539 O O . GLU A 1 69 ? -21.354 -1.563 10.022 1.00 86.31 69 GLU A O 1
ATOM 544 N N . MET A 1 70 ? -20.124 -3.336 9.384 1.00 85.25 70 MET A N 1
ATOM 545 C CA . MET A 1 70 ? -19.197 -2.611 8.506 1.00 85.25 70 MET A CA 1
ATOM 546 C C . MET A 1 70 ? -18.457 -1.451 9.200 1.00 85.25 70 MET A C 1
ATOM 548 O O . MET A 1 70 ? -18.067 -0.478 8.555 1.00 85.25 70 MET A O 1
ATOM 552 N N . LEU A 1 71 ? -18.238 -1.558 10.516 1.00 86.56 71 LEU A N 1
ATOM 553 C CA . LEU A 1 71 ? -17.546 -0.542 11.306 1.00 86.56 71 LEU A CA 1
ATOM 554 C C . LEU A 1 71 ? -16.025 -0.711 11.232 1.00 86.56 71 LEU A C 1
ATOM 556 O O . LEU A 1 71 ? -15.487 -1.791 11.490 1.00 86.56 71 LEU A O 1
ATOM 560 N N . PHE A 1 72 ? -15.324 0.387 10.941 1.00 86.12 72 PHE A N 1
ATOM 561 C CA . PHE A 1 72 ? -13.872 0.453 11.072 1.00 86.12 72 PHE A CA 1
ATOM 562 C C . PHE A 1 72 ? -13.514 0.725 12.536 1.00 86.12 72 PHE A C 1
ATOM 564 O O . PHE A 1 72 ? -13.840 1.778 13.075 1.00 86.12 72 PHE A O 1
ATOM 571 N N . THR A 1 73 ? -12.891 -0.250 13.192 1.00 88.31 73 THR A N 1
ATOM 572 C CA . THR A 1 73 ? -12.530 -0.198 14.617 1.00 88.31 73 THR A CA 1
ATOM 573 C C . THR A 1 73 ? -11.044 -0.482 14.797 1.00 88.31 73 THR A C 1
ATOM 575 O O . THR A 1 73 ? -10.431 -1.123 13.940 1.00 88.31 73 THR A O 1
ATOM 578 N N . ASP A 1 74 ? -10.476 -0.105 15.944 1.00 89.12 74 ASP A N 1
ATOM 579 C CA . ASP A 1 74 ? -9.082 -0.431 16.283 1.00 89.12 74 ASP A CA 1
ATOM 580 C C . ASP A 1 74 ? -8.811 -1.935 16.204 1.00 89.12 74 ASP A C 1
ATOM 582 O O . ASP A 1 74 ? -7.770 -2.368 15.711 1.00 89.12 74 ASP A O 1
ATOM 586 N N . PHE A 1 75 ? -9.779 -2.758 16.620 1.00 88.19 75 PHE A N 1
ATOM 587 C CA . PHE A 1 75 ? -9.695 -4.208 16.473 1.00 88.19 75 PHE A CA 1
ATOM 588 C C . PHE A 1 75 ? -9.589 -4.624 15.000 1.00 88.19 75 PHE A C 1
ATOM 590 O O . PHE A 1 75 ? -8.754 -5.457 14.648 1.00 88.19 75 PHE A O 1
ATOM 597 N N . LEU A 1 76 ? -10.403 -4.032 14.120 1.00 87.38 76 LEU A N 1
ATOM 598 C CA . LEU A 1 76 ? -10.351 -4.321 12.688 1.00 87.38 76 LEU A CA 1
ATOM 599 C C . LEU A 1 76 ? -9.009 -3.910 12.071 1.00 87.38 76 LEU A C 1
ATOM 601 O O . LEU A 1 76 ? -8.504 -4.631 11.216 1.00 87.38 76 LEU A O 1
ATOM 605 N N . GLN A 1 77 ? -8.439 -2.784 12.504 1.00 89.00 77 GLN A N 1
ATOM 606 C CA . GLN A 1 77 ? -7.156 -2.277 12.017 1.00 89.00 77 GLN A CA 1
ATOM 607 C C . GLN A 1 77 ? -5.963 -3.103 12.518 1.00 89.00 77 GLN A C 1
ATOM 609 O O . GLN A 1 77 ? -4.984 -3.274 11.796 1.00 89.00 77 GLN A O 1
ATOM 614 N N . THR A 1 78 ? -6.021 -3.608 13.749 1.00 90.69 78 THR A N 1
ATOM 615 C CA . THR A 1 78 ? -4.876 -4.262 14.409 1.00 90.69 78 THR A CA 1
ATOM 616 C C . THR A 1 78 ? -4.897 -5.787 14.332 1.00 90.69 78 THR A C 1
ATOM 618 O O . THR A 1 78 ? -3.892 -6.426 14.654 1.00 90.69 78 THR A O 1
ATOM 621 N N . LYS A 1 79 ? -6.002 -6.404 13.889 1.00 90.06 79 LYS A N 1
ATOM 622 C CA . LYS A 1 79 ? -6.076 -7.865 13.751 1.00 90.06 79 LYS A CA 1
ATOM 623 C C . LYS A 1 79 ? -5.069 -8.397 12.711 1.00 90.06 79 LYS A C 1
ATOM 625 O O . LYS A 1 79 ? -4.784 -7.726 11.716 1.00 90.06 79 LYS A O 1
ATOM 630 N N . PRO A 1 80 ? -4.567 -9.637 12.871 1.00 93.38 80 PRO A N 1
ATOM 631 C CA . PRO A 1 80 ? -3.763 -10.289 11.841 1.00 93.38 80 PRO A CA 1
ATOM 632 C C . PRO A 1 80 ? -4.497 -10.312 10.498 1.00 93.38 80 PRO A C 1
ATOM 634 O O . PRO A 1 80 ? -5.679 -10.645 10.454 1.00 93.38 80 PRO A O 1
ATOM 637 N N . LEU A 1 81 ? -3.805 -9.978 9.404 1.00 91.94 81 LEU A N 1
ATOM 638 C CA . LEU A 1 81 ? -4.399 -9.879 8.062 1.00 91.94 81 LEU A CA 1
ATOM 639 C C . LEU A 1 81 ? -5.603 -8.918 8.012 1.00 91.94 81 LEU A C 1
ATOM 641 O O . LEU A 1 81 ? -6.613 -9.215 7.378 1.00 91.94 81 LEU A O 1
ATOM 645 N N . ALA A 1 82 ? -5.524 -7.790 8.722 1.00 93.00 82 ALA A N 1
ATOM 646 C CA . ALA A 1 82 ? -6.543 -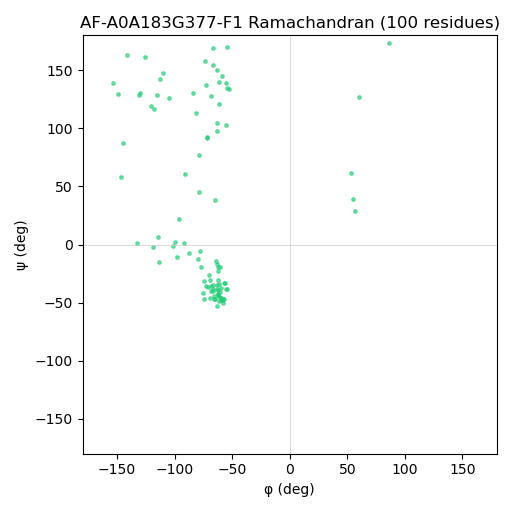6.749 8.687 1.00 93.00 82 ALA A CA 1
ATOM 647 C C . ALA A 1 82 ? -6.848 -6.300 7.241 1.00 93.00 82 ALA A C 1
ATOM 649 O O . ALA A 1 82 ? -5.913 -6.017 6.481 1.00 93.00 82 ALA A O 1
ATOM 650 N N . PRO A 1 83 ? -8.131 -6.176 6.849 1.00 93.81 83 PRO A N 1
ATOM 651 C CA . PRO A 1 83 ? -8.529 -5.788 5.499 1.00 93.81 83 PRO A CA 1
ATOM 652 C C . PRO A 1 83 ? -8.417 -4.271 5.259 1.00 93.81 83 PRO A C 1
ATOM 654 O O . PRO A 1 83 ? -9.326 -3.655 4.710 1.00 93.81 83 PRO A O 1
ATOM 657 N N . ILE A 1 84 ? -7.308 -3.649 5.680 1.00 92.88 84 ILE A N 1
ATOM 658 C CA . ILE A 1 84 ? -7.113 -2.187 5.664 1.00 92.88 84 ILE A CA 1
ATOM 659 C C . ILE A 1 84 ? -7.162 -1.636 4.233 1.00 92.88 84 ILE A C 1
ATOM 661 O O . ILE A 1 84 ? -7.808 -0.619 3.966 1.00 92.88 84 ILE A O 1
ATOM 665 N N . LYS A 1 85 ? -6.516 -2.330 3.289 1.00 94.88 85 LYS A N 1
ATOM 666 C CA . LYS A 1 85 ? -6.453 -1.893 1.890 1.00 94.88 85 LYS A CA 1
ATOM 667 C C . LYS A 1 85 ? -7.828 -1.998 1.240 1.00 94.88 85 LYS A C 1
ATOM 669 O O . LYS A 1 85 ? -8.231 -1.069 0.542 1.00 94.88 85 LYS A O 1
ATOM 674 N N . PHE A 1 86 ? -8.575 -3.064 1.542 1.00 94.44 86 PHE A N 1
ATOM 675 C CA . PHE A 1 86 ? -9.985 -3.188 1.165 1.00 94.44 86 PHE A CA 1
ATOM 676 C C . PHE A 1 86 ? -10.823 -2.036 1.736 1.00 94.44 86 PHE A C 1
ATOM 678 O O . PHE A 1 86 ? -11.540 -1.376 0.986 1.00 94.44 86 PHE A O 1
ATOM 685 N N . THR A 1 87 ? -10.719 -1.746 3.039 1.00 93.00 87 THR A N 1
ATOM 686 C CA . THR A 1 87 ? -11.535 -0.693 3.668 1.00 93.00 87 THR A CA 1
ATOM 687 C C . THR A 1 87 ? -11.265 0.681 3.064 1.00 93.00 87 THR A C 1
ATOM 689 O O . THR A 1 87 ? -12.197 1.461 2.897 1.00 93.00 87 THR A O 1
ATOM 692 N N . GLN A 1 88 ? -10.026 0.958 2.645 1.00 92.81 88 GLN A N 1
ATOM 693 C CA . GLN A 1 88 ? -9.683 2.198 1.951 1.00 92.81 88 GLN A CA 1
ATOM 694 C C . GLN A 1 88 ? -10.300 2.280 0.543 1.00 92.81 88 GLN A C 1
ATOM 696 O O . GLN A 1 88 ? -10.699 3.368 0.125 1.00 92.81 88 GLN A O 1
ATOM 701 N N . MET A 1 89 ? -10.400 1.152 -0.173 1.00 93.12 89 MET A N 1
ATOM 702 C CA . MET A 1 89 ? -11.040 1.065 -1.497 1.00 93.12 89 MET A CA 1
ATOM 703 C C . MET A 1 89 ? -12.566 1.205 -1.417 1.00 93.12 89 MET A C 1
ATOM 705 O O . MET A 1 89 ? -13.178 1.802 -2.300 1.00 93.12 89 MET A O 1
ATOM 709 N N . ALA A 1 90 ? -13.175 0.657 -0.363 1.00 90.69 90 ALA A N 1
ATOM 710 C CA . ALA A 1 90 ? -14.622 0.637 -0.153 1.00 90.69 90 ALA A CA 1
ATOM 711 C C . ALA A 1 90 ? -15.153 1.839 0.656 1.00 90.69 90 ALA A C 1
ATOM 713 O O . ALA A 1 90 ? -16.353 1.912 0.926 1.00 90.69 90 ALA A O 1
ATOM 714 N N . ALA A 1 91 ? -14.287 2.777 1.055 1.00 81.62 91 ALA A N 1
ATOM 715 C CA . ALA A 1 91 ? -14.677 3.932 1.854 1.00 81.62 91 ALA A CA 1
ATOM 716 C C . ALA A 1 91 ? -15.697 4.814 1.108 1.00 81.62 91 ALA A C 1
ATOM 718 O O . ALA A 1 91 ? -15.426 5.350 0.030 1.00 81.62 91 ALA A O 1
ATOM 719 N N . LEU A 1 92 ? -16.876 5.004 1.706 1.00 56.16 92 LEU A N 1
ATOM 720 C CA . LEU A 1 92 ? -17.900 5.924 1.215 1.00 56.16 92 LEU A CA 1
ATOM 721 C C . LEU A 1 92 ? -17.447 7.371 1.464 1.00 56.16 92 LEU A C 1
ATOM 723 O O . LEU A 1 92 ? -17.726 7.929 2.516 1.00 56.16 92 LEU A O 1
ATOM 727 N N . LEU A 1 93 ? -16.770 7.955 0.469 1.00 44.41 93 LEU A N 1
ATOM 728 C CA . LEU A 1 93 ? -16.279 9.341 0.406 1.00 44.41 93 LEU A CA 1
ATOM 729 C C . LEU A 1 93 ? -15.275 9.712 1.518 1.00 44.41 93 LEU A C 1
ATOM 731 O O . LEU A 1 93 ? -15.520 9.572 2.709 1.00 44.41 93 LEU A O 1
ATOM 735 N N . GLN A 1 94 ? -14.125 10.244 1.102 1.00 49.00 94 GLN A N 1
ATOM 736 C CA . GLN A 1 94 ? -12.961 10.633 1.916 1.00 49.00 94 GLN A CA 1
ATOM 737 C C . GLN A 1 94 ? -13.213 11.804 2.908 1.00 49.00 94 GLN A C 1
ATOM 739 O O . GLN A 1 94 ? -12.3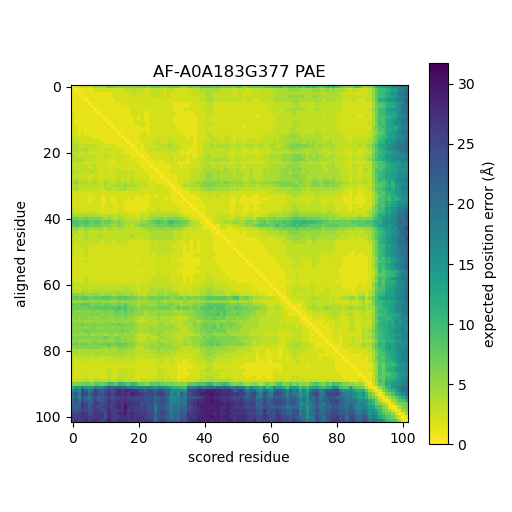56 12.660 3.084 1.00 49.00 94 GLN A O 1
ATOM 744 N N . GLY A 1 95 ? -14.384 11.874 3.547 1.00 39.66 95 GLY A N 1
ATOM 745 C CA . GLY A 1 95 ? -14.778 12.920 4.497 1.00 39.66 95 GLY A CA 1
ATOM 746 C C . GLY A 1 95 ? -15.093 12.442 5.919 1.00 39.66 95 GLY A C 1
ATOM 747 O O . GLY A 1 95 ? -15.407 13.281 6.753 1.00 39.66 95 GLY A O 1
ATOM 748 N N . ILE A 1 96 ? -15.035 11.136 6.215 1.00 39.75 96 ILE A N 1
ATOM 749 C CA . ILE A 1 96 ? -15.379 10.600 7.554 1.00 39.75 96 ILE A CA 1
ATOM 750 C C . ILE A 1 96 ? -14.170 9.994 8.291 1.00 39.75 96 ILE A C 1
ATOM 752 O O . ILE A 1 96 ? -14.203 9.861 9.507 1.00 39.75 96 ILE A O 1
ATOM 756 N N . MET A 1 97 ? -13.052 9.719 7.610 1.00 41.09 97 MET A N 1
ATOM 757 C CA . MET A 1 97 ? -11.810 9.301 8.279 1.00 41.09 97 MET A CA 1
ATOM 758 C C . MET A 1 97 ? -10.923 10.507 8.614 1.00 41.09 97 MET A C 1
ATOM 760 O O . MET A 1 97 ? -9.791 10.605 8.152 1.00 41.09 97 MET A O 1
ATOM 764 N N . HIS A 1 98 ? -11.419 11.441 9.428 1.00 37.31 98 HIS A N 1
ATOM 765 C CA . HIS A 1 98 ? -10.503 12.070 10.379 1.00 37.31 98 HIS A CA 1
ATOM 766 C C . HIS A 1 98 ? -10.223 10.999 11.430 1.00 37.31 98 HIS A C 1
ATOM 768 O O . HIS A 1 98 ? -11.007 10.780 12.346 1.00 37.31 98 HIS A O 1
ATOM 774 N N . MET A 1 99 ? -9.152 10.238 11.200 1.00 42.97 99 MET A N 1
ATOM 775 C CA . MET A 1 99 ? -8.520 9.458 12.251 1.00 42.97 99 MET A CA 1
ATOM 776 C C . MET A 1 99 ? -8.010 10.474 13.267 1.00 42.97 99 MET A C 1
ATOM 778 O O . MET A 1 99 ? -6.968 11.094 13.055 1.00 42.97 99 MET A O 1
ATOM 782 N N . ASP A 1 100 ? -8.793 10.687 14.321 1.00 32.41 100 ASP A N 1
ATOM 783 C CA . ASP A 1 100 ? -8.338 11.366 15.521 1.00 32.41 100 ASP A CA 1
ATOM 784 C C . ASP A 1 100 ? -7.103 10.614 16.022 1.00 32.41 100 ASP A C 1
ATOM 786 O O . ASP A 1 100 ? -7.181 9.515 16.572 1.00 32.41 100 ASP A O 1
ATOM 790 N N . ALA A 1 101 ? -5.936 11.199 15.761 1.00 32.22 101 ALA A N 1
ATOM 791 C CA . ALA A 1 101 ? -4.708 10.840 16.435 1.00 32.22 101 ALA A CA 1
ATOM 792 C C . ALA A 1 101 ? -4.907 11.174 17.918 1.00 32.22 101 ALA A C 1
ATOM 794 O O . ALA A 1 101 ? -4.929 12.347 18.295 1.00 32.22 101 ALA A O 1
ATOM 795 N N . SER A 1 102 ? -5.122 10.135 18.725 1.00 35.25 102 SER A N 1
ATOM 796 C CA . SER A 1 102 ? -4.978 10.201 20.183 1.00 35.25 102 SER A CA 1
ATOM 797 C C . SER A 1 102 ? -3.510 10.056 20.560 1.00 35.25 102 SER A C 1
ATOM 799 O O . SER A 1 102 ? -2.835 9.205 19.933 1.00 35.25 102 SER A O 1
#

Solvent-accessible surface area (backbone atoms only — not comparable to full-atom values): 6746 Å² total; per-residue (Å²): 132,93,55,71,67,61,49,51,54,51,50,59,53,55,74,67,61,71,92,67,57,81,55,76,61,58,87,82,37,82,90,57,89,80,80,52,72,85,72,100,62,96,76,70,56,67,69,60,54,51,50,53,40,53,49,59,29,53,47,25,44,79,75,35,65,76,65,96,81,70,72,90,42,72,67,52,65,69,39,88,72,39,29,56,53,24,51,66,73,68,53,84,61,100,79,73,81,75,74,78,84,123

Foldseek 3Di:
DDDVVVVVVVVVQVVVVDPDQPDDDCVVVVQDDDGDDDDPDPDDDPVVVVVVSVVVLLCLCVVPNDDPVLDDDPCLVPDVSRSVSNCNVVPPDSPPPPPPDD

Radius of gyration: 14.57 Å; Cα contacts (8 Å, |Δi|>4): 57; chains: 1; bounding box: 34×29×39 Å

Secondary structure (DSSP, 8-state):
---HHHHHHHHHHHTT--SSSS-S-GGG-TT----------SS--HHHHHHHHHHHHHTHHHHS---TT----HHHHHSTT--HHHHHHS-SSTTS------

Mean predicted aligned error: 5.87 Å

Organism: Heligmosomoides polygyrus (NCBI:txid6339)